Protein AF-A0A415ZN31-F1 (afdb_monomer_lite)

Radius of gyration: 28.99 Å; chains: 1; bounding box: 73×72×28 Å

Sequence (96 aa):
MNLDGGGSVRKMHENKVVNTPIENRPVDNVFCVYLKEDPLAKLADQNEIASWARPYVEKMVVSGIMQGDANGKFRPKAAVTREELAAVIARVLNKG

Secondary structure (DSSP, 8-state):
--------------S-------TTS--TT---------TTTT-TTGGGS-TTTHHHHHHHHHTTSS---TTS---TTSPPPHHHHHHHHHHHHT--

Structure (mmCIF, N/CA/C/O backbone):
data_AF-A0A415ZN31-F1
#
_entry.id   AF-A0A415ZN31-F1
#
loop_
_atom_site.group_PDB
_atom_site.id
_atom_site.type_symbol
_atom_site.label_atom_id
_atom_site.label_alt_id
_atom_site.label_comp_id
_atom_site.label_asym_id
_atom_site.label_entity_id
_atom_site.label_seq_id
_atom_site.pdbx_PDB_ins_code
_atom_site.Cartn_x
_atom_site.Cartn_y
_atom_site.Cartn_z
_atom_site.occupancy
_atom_site.B_iso_or_equiv
_atom_site.auth_seq_id
_atom_site.auth_comp_id
_atom_site.auth_asym_id
_atom_site.auth_atom_id
_atom_site.pdbx_PDB_model_num
ATOM 1 N N . MET A 1 1 ? 56.496 -51.388 -17.789 1.00 43.44 1 MET A N 1
ATOM 2 C CA . MET A 1 1 ? 55.526 -50.446 -17.197 1.00 43.44 1 MET A CA 1
ATOM 3 C C . MET A 1 1 ? 54.190 -50.706 -17.861 1.00 43.44 1 MET A C 1
ATOM 5 O O . MET A 1 1 ? 53.916 -50.151 -18.912 1.00 43.44 1 MET A O 1
ATOM 9 N N . ASN A 1 2 ? 53.431 -51.633 -17.289 1.00 32.69 2 ASN A N 1
ATOM 10 C CA . ASN A 1 2 ? 52.040 -51.879 -17.642 1.00 32.69 2 ASN A CA 1
ATOM 11 C C . ASN A 1 2 ? 51.240 -51.375 -16.442 1.00 32.69 2 ASN A C 1
ATOM 13 O O . ASN A 1 2 ? 51.661 -51.629 -15.319 1.00 32.69 2 ASN A O 1
ATOM 17 N N . LEU A 1 3 ? 50.183 -50.601 -16.679 1.00 49.22 3 LEU A N 1
ATOM 18 C CA . LEU A 1 3 ? 49.244 -50.211 -15.633 1.00 49.22 3 LEU A CA 1
ATOM 19 C C . LEU A 1 3 ? 48.074 -51.191 -15.685 1.00 49.22 3 LEU A C 1
ATOM 21 O O . LEU A 1 3 ? 47.204 -51.134 -16.550 1.00 49.22 3 LEU A O 1
ATOM 25 N N . ASP A 1 4 ? 48.141 -52.138 -14.769 1.00 47.38 4 ASP A N 1
ATOM 26 C CA . ASP A 1 4 ? 47.162 -53.132 -14.371 1.00 47.38 4 ASP A CA 1
ATOM 27 C C . ASP A 1 4 ? 45.923 -52.437 -13.783 1.00 47.38 4 ASP A C 1
ATOM 29 O O . ASP A 1 4 ? 45.829 -52.137 -12.595 1.00 47.38 4 ASP A O 1
ATOM 33 N N . GLY A 1 5 ? 44.946 -52.162 -14.653 1.00 46.19 5 GLY A N 1
ATOM 34 C CA . GLY A 1 5 ? 43.590 -51.786 -14.260 1.00 46.19 5 GLY A CA 1
ATOM 35 C C . GLY A 1 5 ? 42.928 -52.941 -13.512 1.00 46.19 5 GLY A C 1
ATOM 36 O O . GLY A 1 5 ? 42.452 -53.896 -14.125 1.00 46.19 5 GLY A O 1
ATOM 37 N N . GLY A 1 6 ? 42.963 -52.858 -12.182 1.00 41.16 6 GLY A N 1
ATOM 38 C CA . GLY A 1 6 ? 42.448 -53.859 -11.258 1.00 41.16 6 GLY A CA 1
ATOM 39 C C . GLY A 1 6 ? 40.992 -54.249 -11.518 1.00 41.16 6 GLY A C 1
ATOM 40 O O . GLY A 1 6 ? 40.132 -53.414 -11.802 1.00 41.16 6 GLY A O 1
ATOM 41 N N . GLY A 1 7 ? 40.733 -55.553 -11.387 1.00 35.59 7 GLY A N 1
ATOM 42 C CA . GLY A 1 7 ? 39.389 -56.106 -11.267 1.00 35.59 7 GLY A CA 1
ATOM 43 C C . GLY A 1 7 ? 38.710 -55.661 -9.962 1.00 35.59 7 GLY A C 1
ATOM 44 O O . GLY A 1 7 ? 39.201 -54.822 -9.225 1.00 35.59 7 GLY A O 1
ATOM 45 N N . SER A 1 8 ? 37.586 -56.209 -9.542 1.00 43.28 8 SER A N 1
ATOM 46 C CA . SER A 1 8 ? 36.871 -57.395 -9.960 1.00 43.28 8 SER A CA 1
ATOM 47 C C . SER A 1 8 ? 35.534 -57.341 -9.204 1.00 43.28 8 SER A C 1
ATOM 49 O O . SER A 1 8 ? 35.487 -56.872 -8.071 1.00 43.28 8 SER A O 1
ATOM 51 N N . VAL A 1 9 ? 34.492 -57.905 -9.815 1.00 48.38 9 VAL A N 1
ATOM 52 C CA . VAL A 1 9 ? 33.350 -58.585 -9.174 1.00 48.38 9 VAL A CA 1
ATOM 53 C C . VAL A 1 9 ? 32.366 -57.823 -8.261 1.00 48.38 9 VAL A C 1
ATOM 55 O O . VAL A 1 9 ? 32.659 -57.486 -7.124 1.00 48.38 9 VAL A O 1
ATOM 58 N N . ARG A 1 10 ? 31.099 -57.790 -8.709 1.00 53.19 10 ARG A N 1
ATOM 59 C CA . ARG A 1 10 ? 29.923 -58.520 -8.156 1.00 53.19 10 ARG A CA 1
ATOM 60 C C . ARG A 1 10 ? 28.653 -57.668 -8.252 1.00 53.19 10 ARG A C 1
ATOM 62 O O . ARG A 1 10 ? 28.454 -56.726 -7.497 1.00 53.19 10 ARG A O 1
ATOM 69 N N . LYS A 1 11 ? 27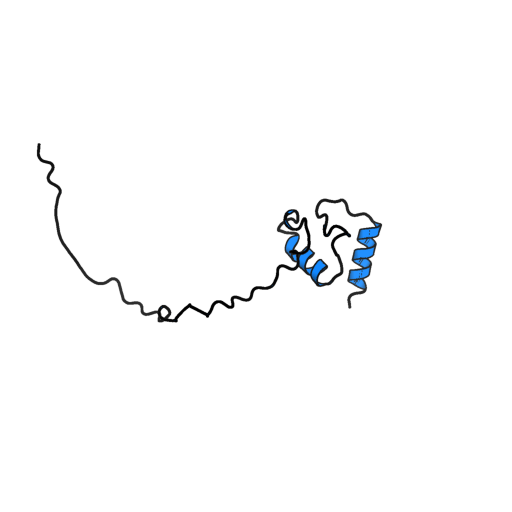.737 -58.090 -9.132 1.00 58.75 11 LYS A N 1
ATOM 70 C CA . LYS A 1 11 ? 26.302 -57.848 -8.947 1.00 58.75 11 LYS A CA 1
ATOM 71 C C . LYS A 1 11 ? 25.865 -58.552 -7.656 1.00 58.75 11 LYS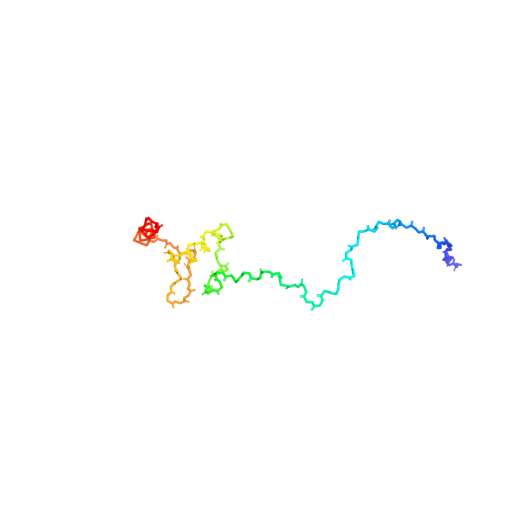 A C 1
ATOM 73 O O . LYS A 1 11 ? 25.978 -59.770 -7.584 1.00 58.75 11 LYS A O 1
ATOM 78 N N . MET A 1 12 ? 25.355 -57.797 -6.691 1.00 38.84 12 MET A N 1
ATOM 79 C CA . MET A 1 12 ? 24.469 -58.244 -5.608 1.00 38.84 12 MET A CA 1
ATOM 80 C C . MET A 1 12 ? 23.515 -57.059 -5.375 1.00 38.84 12 MET A C 1
ATOM 82 O O . MET A 1 12 ? 23.977 -55.952 -5.132 1.00 38.84 12 MET A O 1
ATOM 86 N N . HIS A 1 13 ? 22.262 -57.130 -5.819 1.00 41.47 13 HIS A N 1
ATOM 87 C CA . HIS A 1 13 ? 21.125 -57.649 -5.053 1.00 41.47 13 HIS A CA 1
ATOM 88 C C . HIS A 1 13 ? 20.884 -56.871 -3.745 1.00 41.47 13 HIS A C 1
ATOM 90 O O . HIS A 1 13 ? 21.674 -56.924 -2.813 1.00 41.47 13 HIS A O 1
ATOM 96 N N . GLU A 1 14 ? 19.727 -56.198 -3.761 1.00 55.94 14 GLU A N 1
ATOM 97 C CA . GLU A 1 14 ? 18.895 -55.787 -2.632 1.00 55.94 14 GLU A CA 1
AT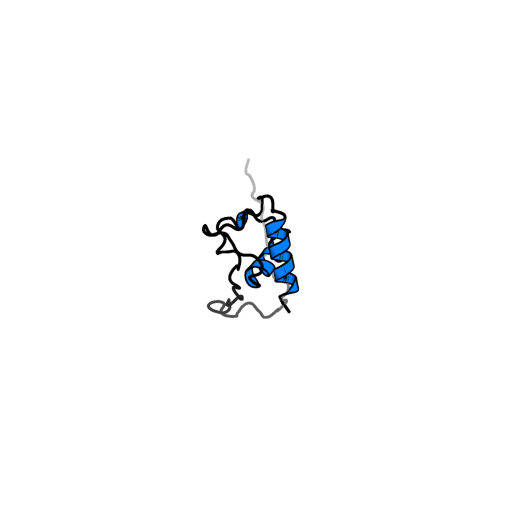OM 98 C C . GLU A 1 14 ? 19.365 -54.601 -1.785 1.00 55.94 14 GLU A C 1
ATOM 100 O O . GLU A 1 14 ? 20.041 -54.731 -0.772 1.00 55.94 14 GLU A O 1
ATOM 105 N N . ASN A 1 15 ? 18.836 -53.424 -2.131 1.00 38.00 15 ASN A N 1
ATOM 106 C CA . ASN A 1 15 ? 18.475 -52.461 -1.102 1.00 38.00 15 ASN A CA 1
ATOM 107 C C . ASN A 1 15 ? 16.953 -52.297 -1.099 1.00 38.00 15 ASN A C 1
ATOM 109 O O . ASN A 1 15 ? 16.379 -51.525 -1.860 1.00 38.00 15 ASN A O 1
ATOM 113 N N . LYS A 1 16 ? 16.343 -53.154 -0.276 1.00 55.00 16 LYS A N 1
ATOM 114 C CA . LYS A 1 16 ? 15.085 -52.988 0.452 1.00 55.00 16 LYS A CA 1
ATOM 115 C C . LYS A 1 16 ? 13.950 -52.310 -0.318 1.00 55.00 16 LYS A C 1
ATOM 117 O O . LYS A 1 16 ? 13.804 -51.091 -0.322 1.00 55.00 16 LYS A O 1
ATOM 122 N N . VAL A 1 17 ? 13.061 -53.149 -0.842 1.00 51.66 17 VAL A N 1
ATOM 123 C CA . VAL A 1 17 ? 11.678 -52.774 -1.135 1.00 51.66 17 VAL A CA 1
ATOM 124 C C . VAL A 1 17 ? 11.055 -52.200 0.143 1.00 51.66 17 VAL A C 1
ATOM 126 O O . VAL A 1 17 ? 10.609 -52.934 1.022 1.00 51.66 17 VAL A O 1
ATOM 129 N N . VAL A 1 18 ? 11.016 -50.877 0.255 1.00 51.25 18 VAL A N 1
ATOM 130 C CA . VAL A 1 18 ? 9.951 -50.194 0.983 1.00 51.25 18 VAL A CA 1
ATOM 131 C C . VAL A 1 18 ? 8.968 -49.705 -0.065 1.00 51.25 18 VAL A C 1
ATOM 133 O O . VAL A 1 18 ? 9.140 -48.664 -0.687 1.00 51.25 18 VAL A O 1
ATOM 136 N N . ASN A 1 19 ? 7.940 -50.519 -0.292 1.00 41.62 19 ASN A N 1
ATOM 137 C CA . ASN A 1 19 ? 6.738 -50.087 -0.980 1.00 41.62 19 ASN A CA 1
ATOM 138 C C . ASN A 1 19 ? 6.118 -48.942 -0.173 1.00 41.62 19 ASN A C 1
ATOM 140 O O . ASN A 1 19 ? 5.411 -49.185 0.803 1.00 41.62 19 ASN A O 1
ATOM 144 N N . THR A 1 20 ? 6.330 -47.701 -0.593 1.00 55.06 20 THR A N 1
ATOM 145 C CA . THR A 1 20 ? 5.300 -46.674 -0.426 1.00 55.06 20 THR A CA 1
ATOM 146 C C . THR A 1 20 ? 4.633 -46.498 -1.786 1.00 55.06 20 THR A C 1
ATOM 148 O O . THR A 1 20 ? 5.250 -45.928 -2.687 1.00 55.06 20 THR A O 1
ATOM 151 N N . PRO A 1 21 ? 3.416 -47.033 -1.998 1.00 55.09 21 PRO A N 1
ATOM 152 C CA . PRO A 1 21 ? 2.768 -46.977 -3.303 1.00 55.09 21 PRO A CA 1
ATOM 153 C C . PRO A 1 21 ? 2.352 -45.542 -3.642 1.00 55.09 21 PRO A C 1
ATOM 155 O O . PRO A 1 21 ? 1.320 -45.082 -3.163 1.00 55.09 21 PRO A O 1
ATOM 158 N N . ILE A 1 22 ? 3.127 -44.828 -4.464 1.00 54.56 22 ILE A N 1
ATOM 159 C CA . ILE A 1 22 ? 2.693 -43.532 -5.025 1.00 54.56 22 ILE A CA 1
ATOM 160 C C . ILE A 1 22 ? 3.239 -43.178 -6.420 1.00 54.56 22 ILE A C 1
ATOM 162 O O . ILE A 1 22 ? 2.788 -42.182 -6.974 1.00 54.56 22 ILE A O 1
ATOM 166 N N . GLU A 1 23 ? 4.126 -43.958 -7.043 1.00 55.66 23 GLU A N 1
ATOM 167 C CA . GLU A 1 23 ? 4.816 -43.494 -8.268 1.00 55.66 23 GLU A CA 1
ATOM 168 C C . GLU A 1 23 ? 4.163 -43.853 -9.608 1.00 55.66 23 GLU A C 1
ATOM 170 O O . GLU A 1 23 ? 4.647 -43.414 -10.644 1.00 55.66 23 GLU A O 1
ATOM 175 N N . ASN A 1 24 ? 3.042 -44.579 -9.627 1.00 52.06 24 ASN A N 1
ATOM 176 C CA . ASN A 1 24 ? 2.360 -44.918 -10.884 1.00 52.06 24 ASN A CA 1
ATOM 177 C C . ASN A 1 24 ? 0.984 -44.259 -11.021 1.00 52.06 24 ASN A C 1
ATOM 179 O O . ASN A 1 24 ? 0.028 -44.864 -11.509 1.00 52.06 24 ASN A O 1
ATOM 183 N N . ARG A 1 25 ? 0.871 -43.002 -10.573 1.00 53.16 25 ARG A N 1
ATOM 184 C CA . ARG A 1 25 ? -0.246 -42.157 -10.994 1.00 53.16 25 ARG A CA 1
ATOM 185 C C . ARG A 1 25 ? 0.160 -41.410 -12.267 1.00 53.16 25 ARG A C 1
ATOM 187 O O . ARG A 1 25 ? 1.182 -40.732 -12.231 1.00 53.16 25 ARG A O 1
ATOM 194 N N . PRO A 1 26 ? -0.599 -41.521 -13.369 1.00 54.22 26 PRO A N 1
ATOM 195 C CA . PRO A 1 26 ? -0.400 -40.669 -14.538 1.00 54.22 26 PRO A CA 1
ATOM 196 C C . PRO A 1 26 ? -0.496 -39.199 -14.087 1.00 54.22 26 PRO A C 1
ATOM 198 O O . PRO A 1 26 ? -1.535 -38.757 -13.594 1.00 54.22 26 PRO A O 1
ATOM 201 N N . VAL A 1 27 ? 0.632 -38.476 -14.117 1.00 57.78 27 VAL A N 1
ATOM 202 C CA . VAL A 1 27 ? 0.734 -37.078 -13.643 1.00 57.78 27 VAL A CA 1
ATOM 203 C C . VAL A 1 27 ? 0.383 -36.060 -14.726 1.00 57.78 27 VAL A C 1
ATOM 205 O O . VAL A 1 27 ? 0.536 -34.861 -14.518 1.00 57.78 27 VAL A O 1
ATOM 208 N N . ASP A 1 28 ? -0.125 -36.500 -15.871 1.00 57.44 28 ASP A N 1
ATOM 209 C CA . ASP A 1 28 ? -0.415 -35.649 -17.020 1.00 57.44 28 ASP A CA 1
ATOM 210 C C . ASP A 1 28 ? -1.659 -34.765 -16.856 1.00 57.44 28 ASP A C 1
ATOM 212 O O . ASP A 1 28 ? -1.942 -33.987 -17.757 1.00 57.44 28 ASP A O 1
ATOM 216 N N . ASN A 1 29 ? -2.360 -34.777 -15.708 1.00 51.38 29 ASN A N 1
ATOM 217 C CA . ASN A 1 29 ? -3.368 -33.741 -15.426 1.00 51.38 29 ASN A CA 1
ATOM 218 C C . ASN A 1 29 ? -3.753 -33.517 -13.944 1.00 51.38 29 ASN A C 1
ATOM 220 O O . ASN A 1 29 ? -4.843 -33.026 -13.653 1.00 51.38 29 ASN A O 1
ATOM 224 N N . VAL A 1 30 ? -2.880 -33.835 -12.977 1.00 53.34 30 VAL A N 1
ATOM 225 C CA . VAL A 1 30 ? -3.157 -33.633 -11.529 1.00 53.34 30 VAL A CA 1
ATOM 226 C C . VAL A 1 30 ? -2.275 -32.533 -10.928 1.00 53.34 30 VAL A C 1
ATOM 228 O O . VAL A 1 30 ? -1.754 -32.651 -9.823 1.00 53.34 30 VAL A O 1
ATOM 231 N N . PHE A 1 31 ? -2.117 -31.426 -11.651 1.00 53.25 31 PHE A N 1
ATOM 232 C CA . PHE A 1 31 ? -1.505 -30.210 -11.112 1.00 53.25 31 PHE A CA 1
ATOM 233 C C . PHE A 1 31 ? -2.410 -28.997 -11.323 1.00 53.25 31 PHE A C 1
ATOM 235 O O . PHE A 1 31 ? -1.984 -27.946 -11.784 1.00 53.25 31 PHE A O 1
ATOM 242 N N . CYS A 1 32 ? -3.668 -29.098 -10.897 1.00 49.53 32 CYS A N 1
ATOM 243 C CA . CYS A 1 32 ? -4.362 -27.908 -10.410 1.00 49.53 32 CYS A CA 1
ATOM 244 C C . CYS A 1 32 ? -3.832 -27.586 -9.004 1.00 49.53 32 CYS A C 1
ATOM 246 O O . CYS A 1 32 ? -4.568 -27.637 -8.020 1.00 49.53 32 CYS A O 1
ATOM 248 N N . VAL A 1 33 ? -2.532 -27.294 -8.879 1.00 53.72 33 VAL A N 1
ATOM 249 C CA . VAL A 1 33 ? -2.051 -26.579 -7.697 1.00 53.72 33 VAL A CA 1
ATOM 250 C C . VAL A 1 33 ? -2.654 -25.195 -7.800 1.00 53.72 33 VAL A C 1
ATOM 252 O O . VAL A 1 33 ? -2.273 -24.420 -8.665 1.00 53.72 33 VAL A O 1
ATOM 255 N N . TYR A 1 34 ? -3.665 -24.960 -6.966 1.00 55.50 34 TYR A N 1
ATOM 256 C CA . TYR A 1 34 ? -4.336 -23.691 -6.710 1.00 55.50 34 TYR A CA 1
ATOM 257 C C . TYR A 1 34 ? -3.450 -22.472 -7.019 1.00 55.50 34 TYR A C 1
ATOM 259 O O . TYR A 1 34 ? -2.710 -21.993 -6.158 1.00 55.50 34 TYR A O 1
ATOM 267 N N . LEU A 1 35 ? -3.549 -21.945 -8.240 1.00 58.00 35 LEU A N 1
ATOM 268 C CA . LEU A 1 35 ? -2.936 -20.676 -8.609 1.00 58.00 35 LEU A CA 1
ATOM 269 C C . LEU A 1 35 ? -3.848 -19.570 -8.068 1.00 58.00 35 LEU A C 1
ATOM 271 O O . LEU A 1 35 ? -4.806 -19.172 -8.726 1.00 58.00 35 LEU A O 1
ATOM 275 N N . LYS A 1 36 ? -3.601 -19.098 -6.839 1.00 66.50 36 LYS A N 1
ATOM 276 C CA . LYS A 1 36 ? -4.136 -17.791 -6.436 1.00 66.50 36 LYS A CA 1
ATOM 277 C C . LYS A 1 36 ? -3.381 -16.735 -7.234 1.00 66.50 36 LYS A C 1
ATOM 279 O O . LYS A 1 36 ? -2.159 -16.666 -7.139 1.00 66.50 36 LYS A O 1
ATOM 284 N N . GLU A 1 37 ? -4.109 -15.954 -8.026 1.00 80.75 37 GLU A N 1
ATOM 285 C CA . GLU A 1 37 ? -3.551 -14.800 -8.731 1.00 80.75 37 GLU A CA 1
ATOM 286 C C . GLU A 1 37 ? -2.860 -13.868 -7.726 1.00 80.75 37 GLU A C 1
ATOM 288 O O . GLU A 1 37 ? -3.390 -13.633 -6.636 1.00 80.75 37 GLU A O 1
ATOM 293 N N . ASP A 1 38 ? -1.678 -13.356 -8.079 1.00 88.50 38 ASP A N 1
ATOM 294 C CA . ASP A 1 38 ? -0.967 -12.384 -7.250 1.00 88.50 38 ASP A CA 1
ATOM 295 C C . ASP A 1 38 ? -1.767 -11.070 -7.232 1.00 88.50 38 ASP A C 1
ATOM 297 O O . ASP A 1 38 ? -1.861 -10.393 -8.263 1.00 88.50 38 ASP A O 1
ATOM 301 N N . PRO A 1 39 ? -2.350 -10.673 -6.086 1.00 88.19 39 PRO A N 1
ATOM 302 C CA . PRO A 1 39 ? -3.173 -9.473 -6.019 1.00 88.19 39 PRO A CA 1
ATOM 303 C C . PRO A 1 39 ? -2.363 -8.193 -6.259 1.00 88.19 39 PRO A C 1
ATOM 305 O O . PRO A 1 39 ? -2.950 -7.152 -6.562 1.00 88.19 39 PRO A O 1
ATOM 308 N N . LEU A 1 40 ? -1.031 -8.251 -6.147 1.00 92.88 40 LEU A N 1
ATOM 309 C CA . LEU A 1 40 ? -0.149 -7.121 -6.415 1.00 92.88 40 LEU A CA 1
ATOM 310 C C . LEU A 1 40 ? 0.294 -7.039 -7.876 1.00 92.88 40 LEU A C 1
ATOM 312 O O . LEU A 1 40 ? 0.846 -6.009 -8.248 1.00 92.88 40 LEU A O 1
ATOM 316 N N . ALA A 1 41 ? -0.022 -8.029 -8.724 1.00 92.06 41 ALA A N 1
ATOM 317 C CA . ALA A 1 41 ? 0.416 -8.078 -10.125 1.00 92.06 41 ALA A CA 1
ATOM 318 C C . ALA A 1 41 ? 0.024 -6.839 -10.949 1.00 92.06 41 ALA A C 1
ATOM 320 O O . ALA A 1 41 ? 0.668 -6.523 -11.947 1.00 92.06 41 ALA A O 1
ATOM 321 N N . LYS A 1 42 ? -1.031 -6.129 -10.530 1.00 90.06 42 LYS A N 1
ATOM 322 C CA . LYS A 1 42 ? -1.508 -4.886 -11.157 1.00 90.06 42 LYS A CA 1
ATOM 323 C C . LYS A 1 42 ? -0.674 -3.655 -10.789 1.00 90.06 42 LYS A C 1
ATOM 325 O O . LYS A 1 42 ? -0.856 -2.607 -11.402 1.00 90.06 42 LYS A O 1
ATOM 330 N N . LEU A 1 43 ? 0.197 -3.758 -9.787 1.00 95.12 43 LEU A N 1
ATOM 331 C CA . LEU A 1 43 ? 1.046 -2.672 -9.319 1.00 95.12 43 LEU A CA 1
ATOM 332 C C . LEU A 1 43 ? 2.392 -2.716 -10.048 1.00 95.12 43 LEU A C 1
ATOM 334 O O . LEU A 1 43 ? 3.154 -3.676 -9.932 1.00 95.12 43 LEU A O 1
ATOM 338 N N . ALA A 1 44 ? 2.712 -1.650 -10.776 1.00 96.44 44 ALA A N 1
ATOM 339 C CA . ALA A 1 44 ? 3.909 -1.555 -11.609 1.00 96.44 44 ALA A CA 1
ATOM 340 C C . ALA A 1 44 ? 5.223 -1.614 -10.805 1.00 96.44 44 ALA A C 1
ATOM 342 O O . ALA A 1 44 ? 6.257 -2.011 -11.335 1.00 96.44 44 ALA A O 1
ATOM 343 N N . ASP A 1 45 ? 5.191 -1.236 -9.528 1.00 96.56 45 ASP A N 1
ATOM 344 C CA . ASP A 1 45 ? 6.328 -1.199 -8.604 1.00 96.56 45 ASP A CA 1
ATOM 345 C C . ASP A 1 45 ? 6.213 -2.234 -7.470 1.00 96.56 45 ASP A C 1
ATOM 347 O O . ASP A 1 45 ? 6.862 -2.106 -6.432 1.00 96.56 45 ASP A O 1
ATOM 351 N N . GLN A 1 46 ? 5.433 -3.302 -7.671 1.00 95.06 46 GLN A N 1
ATOM 352 C CA . GLN A 1 46 ? 5.265 -4.387 -6.692 1.00 95.06 46 GLN A CA 1
ATOM 353 C C . GLN A 1 46 ? 6.588 -5.008 -6.210 1.00 95.06 46 GLN A C 1
ATOM 355 O O . GLN A 1 46 ? 6.691 -5.446 -5.066 1.00 95.06 46 GLN A O 1
ATOM 360 N N . ASN A 1 47 ? 7.617 -5.009 -7.061 1.00 95.75 47 ASN A N 1
ATOM 361 C CA . ASN A 1 47 ? 8.946 -5.538 -6.740 1.00 95.75 47 ASN A CA 1
ATOM 362 C C . ASN A 1 47 ? 9.741 -4.630 -5.788 1.00 95.75 47 ASN A C 1
ATOM 364 O O . ASN A 1 47 ? 10.768 -5.040 -5.257 1.00 95.75 47 ASN A O 1
ATOM 368 N N . GLU A 1 48 ? 9.287 -3.395 -5.566 1.00 97.19 48 GLU A N 1
ATOM 369 C CA . GLU A 1 48 ? 9.895 -2.462 -4.618 1.00 97.19 48 GLU A CA 1
ATOM 370 C C . GLU A 1 48 ? 9.307 -2.579 -3.206 1.00 97.19 48 GLU A C 1
ATOM 372 O O . GLU A 1 48 ? 9.820 -1.956 -2.272 1.00 97.19 48 GLU A O 1
ATOM 377 N N . ILE A 1 49 ? 8.241 -3.367 -3.037 1.00 96.69 49 ILE A N 1
ATOM 378 C CA . ILE A 1 49 ? 7.625 -3.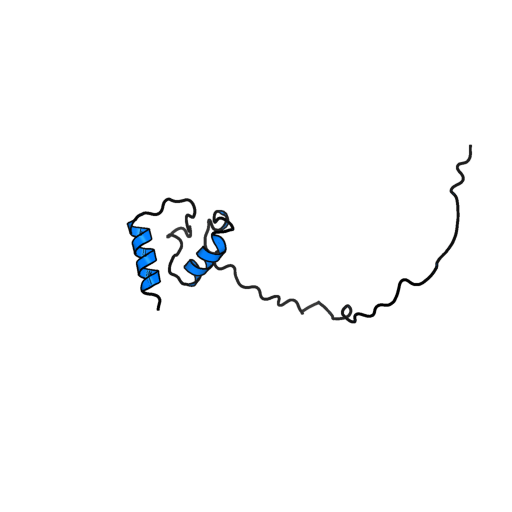632 -1.739 1.00 96.69 49 ILE A CA 1
ATOM 379 C C . ILE A 1 49 ? 8.541 -4.572 -0.959 1.00 96.69 49 ILE A C 1
ATOM 381 O O . ILE A 1 49 ? 8.864 -5.672 -1.406 1.00 96.69 49 ILE A O 1
ATOM 385 N N . ALA A 1 50 ? 8.942 -4.152 0.239 1.00 96.50 50 ALA A N 1
ATOM 386 C CA . ALA A 1 50 ? 9.757 -4.987 1.108 1.00 96.50 50 ALA A CA 1
ATOM 387 C C . ALA A 1 50 ? 9.035 -6.303 1.446 1.00 96.50 50 ALA A C 1
ATOM 389 O O . ALA A 1 50 ? 7.834 -6.304 1.723 1.00 96.50 50 ALA A O 1
ATOM 390 N N . SER A 1 51 ? 9.769 -7.418 1.500 1.00 94.69 51 SER A N 1
ATOM 391 C CA . SER A 1 51 ? 9.185 -8.753 1.712 1.00 94.69 51 SER A CA 1
ATOM 392 C C . SER A 1 51 ? 8.345 -8.852 2.988 1.00 94.69 51 SER A C 1
ATOM 394 O O . SER A 1 51 ? 7.327 -9.536 3.005 1.00 94.69 51 SER A O 1
ATOM 396 N N . TRP A 1 52 ? 8.732 -8.128 4.044 1.00 96.19 52 TRP A N 1
ATOM 397 C CA . TRP A 1 52 ? 7.969 -8.064 5.293 1.00 96.19 52 TRP A CA 1
ATOM 398 C C . TRP A 1 52 ? 6.651 -7.286 5.148 1.00 96.19 52 TRP A C 1
ATOM 400 O O . TRP A 1 52 ? 5.683 -7.600 5.833 1.00 96.19 52 TRP A O 1
ATOM 410 N N . ALA A 1 53 ? 6.603 -6.276 4.274 1.00 95.94 53 ALA A N 1
ATOM 411 C CA . ALA A 1 53 ? 5.444 -5.406 4.065 1.00 95.94 53 ALA A CA 1
ATOM 412 C C . ALA A 1 53 ? 4.417 -6.054 3.134 1.00 95.94 53 ALA A C 1
ATOM 414 O O . ALA A 1 53 ? 3.216 -5.810 3.255 1.00 95.94 53 ALA A O 1
ATOM 415 N N . ARG A 1 54 ? 4.893 -6.910 2.228 1.00 95.38 54 ARG A N 1
ATOM 416 C CA . ARG A 1 54 ? 4.099 -7.584 1.205 1.00 95.38 54 ARG A CA 1
ATOM 417 C C . ARG A 1 54 ? 2.785 -8.197 1.720 1.00 95.38 54 ARG A C 1
ATOM 419 O O . ARG A 1 54 ? 1.746 -7.783 1.211 1.00 95.38 54 ARG A O 1
ATOM 426 N N . PRO A 1 55 ? 2.757 -9.063 2.756 1.00 94.38 55 PRO A N 1
ATOM 427 C CA . PRO A 1 55 ? 1.499 -9.663 3.220 1.00 94.38 55 PRO A CA 1
ATOM 428 C C . PRO A 1 55 ? 0.485 -8.641 3.763 1.00 94.38 55 PRO A C 1
ATOM 430 O O . PRO A 1 55 ? -0.717 -8.911 3.795 1.00 94.38 55 PRO A O 1
ATOM 433 N N . TYR A 1 56 ? 0.940 -7.466 4.205 1.00 94.50 56 TYR A N 1
ATOM 434 C CA . TYR A 1 56 ? 0.065 -6.392 4.677 1.00 94.50 56 TYR A CA 1
ATOM 435 C C . TYR A 1 56 ? -0.471 -5.559 3.516 1.00 94.50 56 TYR A C 1
ATOM 437 O O . TYR A 1 56 ? -1.669 -5.278 3.470 1.00 94.50 56 TYR A O 1
ATOM 445 N N . VAL A 1 57 ? 0.392 -5.225 2.553 1.00 95.06 57 VAL A N 1
ATOM 446 C CA . VAL A 1 57 ? -0.005 -4.508 1.334 1.00 95.06 57 VAL A CA 1
ATOM 447 C C . VAL A 1 57 ? -1.018 -5.331 0.543 1.00 95.06 57 VAL A C 1
ATOM 449 O O . VAL A 1 57 ? -2.049 -4.796 0.149 1.00 95.06 57 VAL A O 1
ATOM 452 N N . GLU A 1 58 ? -0.806 -6.641 0.408 1.00 94.62 58 GLU A N 1
ATOM 453 C CA . GLU A 1 58 ? -1.762 -7.565 -0.217 1.00 94.62 58 GLU A CA 1
ATOM 454 C C . GLU A 1 58 ? -3.151 -7.454 0.413 1.00 94.62 58 GLU A C 1
ATOM 456 O O . GLU A 1 58 ? -4.139 -7.231 -0.286 1.00 94.62 58 GLU A O 1
ATOM 461 N N . LYS A 1 59 ? -3.241 -7.524 1.745 1.00 93.25 59 LYS A N 1
ATOM 462 C CA . LYS A 1 59 ? -4.521 -7.385 2.453 1.00 93.25 59 LYS A CA 1
ATOM 463 C C . LYS A 1 59 ? -5.151 -6.011 2.241 1.00 93.25 59 LYS A C 1
ATOM 465 O O . LYS A 1 59 ? -6.363 -5.924 2.051 1.00 93.25 59 LYS A O 1
ATOM 470 N N . MET A 1 60 ? -4.365 -4.938 2.264 1.00 93.31 60 MET A N 1
ATOM 471 C CA . MET A 1 60 ? -4.870 -3.575 2.064 1.00 93.31 60 MET A CA 1
ATOM 472 C C . MET A 1 60 ? -5.378 -3.335 0.638 1.00 93.31 60 MET A C 1
ATOM 474 O O . MET A 1 60 ? -6.395 -2.663 0.467 1.00 93.31 60 MET A O 1
ATOM 478 N N . VAL A 1 61 ? -4.717 -3.919 -0.362 1.00 93.75 61 VAL A N 1
ATOM 479 C CA . VAL A 1 61 ? -5.100 -3.828 -1.778 1.00 93.75 61 VAL A CA 1
ATOM 480 C C . VAL A 1 61 ? -6.330 -4.678 -2.067 1.00 93.75 61 VAL A C 1
ATOM 482 O O . VAL A 1 61 ? -7.296 -4.174 -2.633 1.00 93.75 61 VAL A O 1
ATOM 485 N N . VAL A 1 62 ? -6.358 -5.931 -1.606 1.00 92.00 62 VAL A N 1
ATOM 486 C CA . VAL A 1 62 ? -7.520 -6.825 -1.769 1.00 92.00 62 VAL A CA 1
ATOM 487 C C . VAL A 1 62 ? -8.749 -6.270 -1.055 1.00 92.00 62 VAL A C 1
ATOM 489 O O . VAL A 1 62 ? -9.862 -6.350 -1.566 1.00 92.00 62 VAL A O 1
ATOM 492 N N . SER A 1 63 ? -8.558 -5.666 0.118 1.00 91.81 63 SER A N 1
ATOM 493 C CA . SER A 1 63 ? -9.641 -4.990 0.829 1.00 91.81 63 SER A CA 1
ATOM 494 C C . SER A 1 63 ? -10.027 -3.655 0.183 1.00 91.81 63 SER A C 1
ATOM 496 O O . SER A 1 63 ? -11.070 -3.109 0.522 1.00 91.81 63 SER A O 1
ATOM 498 N N . GLY A 1 64 ? -9.241 -3.098 -0.740 1.00 91.62 64 GLY A N 1
ATOM 499 C CA . GLY A 1 64 ? -9.514 -1.806 -1.378 1.00 91.62 64 GLY A CA 1
ATOM 500 C C . GLY A 1 64 ? -9.324 -0.591 -0.462 1.00 91.62 64 GLY A C 1
ATOM 501 O O . GLY A 1 64 ? -9.743 0.510 -0.816 1.00 91.62 64 GLY A O 1
ATOM 502 N N . ILE A 1 65 ? -8.711 -0.770 0.715 1.00 93.38 65 ILE A N 1
ATOM 503 C CA . ILE A 1 65 ? -8.374 0.317 1.654 1.00 93.38 65 ILE A CA 1
ATOM 504 C C . ILE A 1 65 ? -7.305 1.230 1.040 1.00 93.38 65 ILE A C 1
ATOM 506 O O . ILE A 1 65 ? -7.392 2.461 1.137 1.00 93.38 65 ILE A O 1
ATOM 510 N N . MET A 1 66 ? -6.324 0.616 0.378 1.00 93.56 66 MET A N 1
ATOM 511 C CA . MET A 1 66 ? -5.282 1.284 -0.396 1.00 93.56 66 MET A CA 1
ATOM 512 C C . MET A 1 66 ? -5.258 0.728 -1.815 1.00 93.56 66 MET A C 1
ATOM 514 O O . MET A 1 66 ? -5.531 -0.448 -2.033 1.00 93.56 66 MET A O 1
ATOM 518 N N . GLN A 1 67 ? -4.942 1.585 -2.779 1.00 90.81 67 GLN A N 1
ATOM 519 C CA . GLN A 1 67 ? -4.864 1.257 -4.200 1.00 90.81 67 GLN A CA 1
ATOM 520 C C . GLN A 1 67 ? -3.662 1.991 -4.798 1.00 90.81 67 GLN A C 1
ATOM 522 O O . GLN A 1 67 ? -3.173 2.955 -4.206 1.00 90.81 67 GLN A O 1
ATOM 527 N N . GLY A 1 68 ? -3.183 1.519 -5.948 1.00 92.00 68 GLY A N 1
ATOM 528 C CA . GLY A 1 68 ? -2.159 2.235 -6.703 1.00 92.00 68 GLY A CA 1
ATOM 529 C C . GLY A 1 68 ? -2.666 3.583 -7.221 1.00 92.00 68 GLY A C 1
ATOM 530 O O . GLY A 1 68 ? -3.869 3.840 -7.274 1.00 92.00 68 GLY A O 1
ATOM 531 N N . ASP A 1 69 ? -1.733 4.445 -7.604 1.00 92.69 69 ASP A N 1
ATOM 532 C CA . ASP A 1 69 ? -2.030 5.712 -8.263 1.00 92.69 69 ASP A CA 1
ATOM 533 C C . ASP A 1 69 ? -2.561 5.511 -9.698 1.00 92.69 69 ASP A C 1
ATOM 535 O O . ASP A 1 69 ? -2.682 4.392 -10.200 1.00 92.69 69 ASP A O 1
ATOM 539 N N . ALA A 1 70 ? -2.850 6.614 -10.395 1.00 92.38 70 ALA A N 1
ATOM 540 C CA . ALA A 1 70 ? -3.324 6.581 -11.782 1.00 92.38 70 ALA A CA 1
ATOM 541 C C . ALA A 1 70 ? -2.341 5.914 -12.771 1.00 92.38 70 ALA A C 1
ATOM 543 O O . ALA A 1 70 ? -2.750 5.508 -13.855 1.00 92.38 70 ALA A O 1
ATOM 544 N N . ASN A 1 71 ? -1.063 5.784 -12.402 1.00 94.12 71 ASN A N 1
ATOM 545 C CA . ASN A 1 71 ? -0.036 5.100 -13.190 1.00 94.12 71 ASN A CA 1
ATOM 546 C C . ASN A 1 71 ? 0.143 3.633 -12.764 1.00 94.12 71 ASN A C 1
ATOM 548 O O . ASN A 1 71 ? 1.084 2.975 -13.209 1.00 94.12 71 ASN A O 1
ATOM 552 N N . GLY A 1 72 ? -0.711 3.129 -11.870 1.00 93.94 72 GLY A N 1
ATOM 553 C CA . GLY A 1 72 ? -0.633 1.777 -11.336 1.00 93.94 72 GLY A CA 1
ATOM 554 C C . GLY A 1 72 ? 0.521 1.565 -10.357 1.00 93.94 72 GLY A C 1
ATOM 555 O O . GLY A 1 72 ? 0.953 0.432 -10.198 1.00 93.94 72 GLY A O 1
ATOM 556 N N . LYS A 1 73 ? 1.058 2.605 -9.708 1.00 96.25 73 LYS A N 1
ATOM 557 C CA . LYS A 1 73 ? 2.143 2.471 -8.716 1.00 96.25 73 LYS A CA 1
ATOM 558 C C . LYS A 1 73 ? 1.629 2.561 -7.285 1.00 96.25 73 LYS A C 1
ATOM 560 O O . LYS A 1 73 ? 0.825 3.435 -6.973 1.00 96.25 73 LYS A O 1
ATOM 565 N N . PHE A 1 74 ? 2.134 1.708 -6.398 1.00 95.75 74 PHE A N 1
ATOM 566 C CA . PHE A 1 74 ? 1.867 1.755 -4.956 1.00 95.75 74 PHE A CA 1
ATOM 567 C C . PHE A 1 74 ? 2.779 2.739 -4.213 1.00 95.75 74 PHE A C 1
ATOM 569 O O . PHE A 1 74 ? 2.386 3.298 -3.196 1.00 95.75 74 PHE A O 1
ATOM 576 N N . ARG A 1 75 ? 3.983 2.982 -4.740 1.00 95.94 75 ARG A N 1
ATOM 577 C CA . ARG A 1 75 ? 5.014 3.879 -4.202 1.00 95.94 75 ARG A CA 1
ATOM 578 C C . ARG A 1 75 ? 5.482 3.499 -2.786 1.00 95.94 75 ARG A C 1
ATOM 580 O O . ARG A 1 75 ? 5.492 4.352 -1.901 1.00 95.94 75 ARG A O 1
ATOM 587 N N . PRO A 1 76 ? 5.960 2.261 -2.550 1.00 94.88 76 PRO A N 1
ATOM 588 C CA . PRO A 1 76 ? 6.288 1.764 -1.204 1.00 94.88 76 PRO A CA 1
ATOM 589 C C . PRO A 1 76 ? 7.414 2.528 -0.488 1.00 94.88 76 PRO A C 1
ATOM 591 O O . PRO A 1 76 ? 7.556 2.412 0.726 1.00 94.88 76 PRO A O 1
ATOM 594 N N . LYS A 1 77 ? 8.231 3.284 -1.231 1.00 95.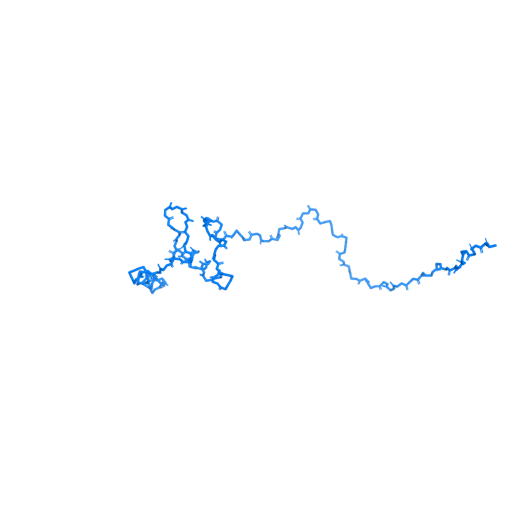81 77 LYS A N 1
ATOM 595 C CA . LYS A 1 77 ? 9.348 4.086 -0.705 1.00 95.81 77 LYS A CA 1
ATOM 596 C C . LYS A 1 77 ? 9.027 5.577 -0.589 1.00 95.81 77 LYS A C 1
ATOM 598 O O . LYS A 1 77 ? 9.872 6.338 -0.125 1.00 95.81 77 LYS A O 1
ATOM 603 N N . ALA A 1 78 ? 7.859 6.014 -1.058 1.00 95.06 78 ALA A N 1
ATOM 604 C CA . ALA A 1 78 ? 7.464 7.409 -0.946 1.00 95.06 78 ALA A CA 1
ATOM 605 C C . ALA A 1 78 ? 7.092 7.741 0.504 1.00 95.06 78 ALA A C 1
ATOM 607 O O . ALA A 1 78 ? 6.545 6.909 1.229 1.00 95.06 78 ALA A O 1
ATOM 608 N N . ALA A 1 79 ? 7.384 8.973 0.920 1.00 94.81 79 ALA A N 1
ATOM 609 C CA . ALA A 1 79 ? 6.904 9.475 2.196 1.00 94.81 79 ALA A CA 1
ATOM 610 C C . ALA A 1 79 ? 5.376 9.590 2.159 1.00 94.81 79 ALA A C 1
ATOM 612 O O . ALA A 1 79 ? 4.815 10.107 1.195 1.00 94.81 79 ALA A O 1
ATOM 613 N N . VAL A 1 80 ? 4.726 9.124 3.222 1.00 92.56 80 VAL A N 1
ATOM 614 C CA . VAL A 1 80 ? 3.277 9.243 3.391 1.00 92.56 80 VAL A CA 1
ATOM 615 C C . VAL A 1 80 ? 2.959 10.593 4.024 1.00 92.56 80 VAL A C 1
ATOM 617 O O . VAL A 1 80 ? 3.562 10.969 5.033 1.00 92.56 80 VAL A O 1
ATOM 620 N N . THR A 1 81 ? 2.007 11.323 3.449 1.00 95.06 81 THR A N 1
ATOM 621 C CA . THR A 1 81 ? 1.513 12.581 4.026 1.00 95.06 81 THR A CA 1
ATOM 622 C C . THR A 1 81 ? 0.546 12.322 5.184 1.00 95.06 81 THR A C 1
ATOM 624 O O . THR A 1 81 ? -0.037 11.242 5.320 1.00 95.06 81 THR A O 1
ATOM 627 N N . ARG A 1 82 ? 0.349 13.319 6.054 1.00 95.75 82 ARG A N 1
ATOM 628 C CA . ARG A 1 82 ? -0.568 13.179 7.200 1.00 95.75 82 ARG A CA 1
ATOM 629 C C . ARG A 1 82 ? -2.007 12.988 6.729 1.00 95.75 82 ARG A C 1
ATOM 631 O O . ARG A 1 82 ? -2.760 12.242 7.348 1.00 95.75 82 ARG A O 1
ATOM 638 N N . GLU A 1 83 ? -2.360 13.641 5.632 1.00 95.19 83 GLU A N 1
ATOM 639 C CA . GLU A 1 83 ? -3.658 13.584 4.978 1.00 95.19 83 GLU A CA 1
ATOM 640 C C . GLU A 1 83 ? -3.929 12.183 4.418 1.00 95.19 83 GLU A C 1
ATOM 642 O O . GLU A 1 83 ? -4.989 11.610 4.676 1.00 95.19 83 GLU A O 1
ATOM 647 N N . GLU A 1 84 ? -2.959 11.589 3.719 1.00 91.81 84 GLU A N 1
ATOM 648 C CA . GLU A 1 84 ? -3.074 10.220 3.202 1.00 91.81 84 GLU A CA 1
ATOM 649 C C . GLU A 1 84 ? -3.190 9.201 4.335 1.00 91.81 84 GLU A C 1
ATOM 651 O O . GLU A 1 84 ? -4.062 8.331 4.294 1.00 91.81 84 GLU A O 1
ATOM 656 N N . LEU A 1 85 ? -2.361 9.329 5.376 1.00 94.56 85 LEU A N 1
ATOM 657 C CA . LEU A 1 85 ? -2.425 8.438 6.532 1.00 94.56 85 LEU A CA 1
ATOM 658 C C . LEU A 1 85 ? -3.787 8.527 7.234 1.00 94.56 85 LEU A C 1
ATOM 660 O O . LEU A 1 85 ? -4.393 7.496 7.532 1.00 94.56 85 LEU A O 1
ATOM 664 N N . ALA A 1 86 ? -4.295 9.740 7.466 1.00 96.25 86 ALA A N 1
ATOM 665 C CA . ALA A 1 86 ? -5.603 9.950 8.079 1.00 96.25 86 ALA A CA 1
ATOM 666 C C . ALA A 1 86 ? -6.731 9.333 7.238 1.00 96.25 86 ALA A C 1
ATOM 668 O O . ALA A 1 86 ? -7.613 8.667 7.783 1.00 96.25 86 ALA A O 1
ATOM 669 N N . ALA A 1 87 ? -6.678 9.485 5.911 1.00 94.06 87 ALA A N 1
ATOM 670 C CA . ALA A 1 87 ? -7.649 8.882 5.004 1.00 94.06 87 ALA A CA 1
ATOM 671 C C . ALA A 1 87 ? -7.618 7.346 5.054 1.00 94.06 87 ALA A C 1
ATOM 673 O O . ALA A 1 87 ? -8.675 6.711 5.073 1.00 94.06 87 ALA A O 1
ATOM 674 N N . VAL A 1 88 ? -6.429 6.737 5.110 1.00 93.94 88 VAL A N 1
ATOM 675 C CA . VAL A 1 88 ? -6.281 5.280 5.250 1.00 93.94 88 VAL A CA 1
ATOM 676 C C . VAL A 1 88 ? -6.885 4.803 6.569 1.00 93.94 88 VAL A C 1
ATOM 678 O O . VAL A 1 88 ? -7.700 3.882 6.557 1.00 93.94 88 VAL A O 1
ATOM 681 N N . ILE A 1 89 ? -6.561 5.454 7.689 1.00 95.06 89 ILE A N 1
ATOM 682 C CA . ILE A 1 89 ? -7.108 5.101 9.009 1.00 95.06 89 ILE A CA 1
ATOM 683 C C . ILE A 1 89 ? -8.636 5.216 9.012 1.00 95.06 89 ILE A C 1
ATOM 685 O O . ILE A 1 89 ? -9.316 4.289 9.447 1.00 95.06 89 ILE A O 1
ATOM 689 N N . ALA A 1 90 ? -9.192 6.301 8.470 1.00 95.38 90 ALA A N 1
ATOM 690 C CA . ALA A 1 90 ? -10.639 6.485 8.382 1.00 95.38 90 ALA A CA 1
ATOM 691 C C . ALA A 1 90 ? -11.318 5.361 7.579 1.00 95.38 90 ALA A C 1
ATOM 693 O O . ALA A 1 90 ? -12.351 4.839 7.993 1.00 95.38 90 ALA A O 1
ATOM 694 N N . ARG A 1 91 ? -10.724 4.933 6.456 1.00 94.50 91 ARG A N 1
ATOM 695 C CA . ARG A 1 91 ? -11.238 3.800 5.666 1.00 94.50 91 ARG A CA 1
ATOM 696 C C . ARG A 1 91 ? -11.176 2.484 6.427 1.00 94.50 91 ARG A C 1
ATOM 698 O O . ARG A 1 91 ? -12.105 1.699 6.300 1.00 94.50 91 ARG A O 1
ATOM 705 N N . VAL A 1 92 ? -10.105 2.237 7.184 1.00 93.50 92 VAL A N 1
ATOM 706 C CA . VAL A 1 92 ? -9.968 1.030 8.016 1.00 93.50 92 VAL A CA 1
ATOM 707 C C . VAL A 1 92 ? -11.074 0.990 9.069 1.00 93.50 92 VAL A C 1
ATOM 709 O O . VAL A 1 92 ? -11.750 -0.023 9.193 1.00 93.50 92 VAL A O 1
ATOM 712 N N . LEU A 1 93 ? -11.292 2.095 9.786 1.00 93.62 93 LEU A N 1
ATOM 713 C CA . LEU A 1 93 ? -12.298 2.177 10.850 1.00 93.62 93 LEU A CA 1
ATOM 714 C C . LEU A 1 93 ? -13.734 2.055 10.327 1.00 93.62 93 LEU A C 1
ATOM 716 O O . LEU A 1 93 ? -14.587 1.497 11.007 1.00 93.62 93 LEU A O 1
ATOM 720 N N . ASN A 1 94 ? -13.991 2.534 9.109 1.00 90.56 94 ASN A N 1
ATOM 721 C CA . ASN A 1 94 ? -15.303 2.437 8.468 1.00 90.56 94 ASN A CA 1
ATOM 722 C C . ASN A 1 94 ? -15.548 1.088 7.773 1.00 90.56 94 ASN A C 1
ATOM 724 O O . ASN A 1 94 ? -16.621 0.878 7.210 1.00 90.56 94 ASN A O 1
ATOM 728 N N . LYS A 1 95 ? -14.564 0.184 7.763 1.00 80.06 95 LYS A N 1
ATOM 729 C CA . LYS A 1 95 ? -14.679 -1.141 7.156 1.00 80.06 95 LYS A CA 1
ATOM 730 C C . LYS A 1 95 ? -15.095 -2.157 8.225 1.00 80.06 95 LYS A C 1
ATOM 732 O O . LYS A 1 95 ? -14.257 -2.895 8.735 1.00 80.06 95 LYS A O 1
ATOM 737 N N . GLY A 1 96 ? -16.377 -2.125 8.584 1.00 55.94 96 GLY A N 1
ATOM 738 C CA . GLY A 1 96 ? -17.053 -3.088 9.463 1.00 55.94 96 GLY A CA 1
ATOM 739 C C . GLY A 1 96 ? -17.958 -4.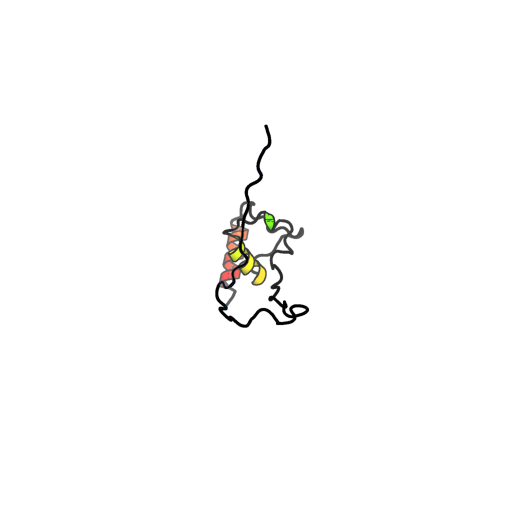009 8.668 1.00 55.94 96 GLY A C 1
ATOM 740 O O . GLY A 1 96 ? -18.734 -3.469 7.849 1.00 55.94 96 GLY A O 1
#

pLDDT: mean 76.95, std 21.63, range [32.69, 97.19]

Foldseek 3Di:
DDDPPDDDDDDDDDDDPPDPPDDPDPPPPPPPPPPDDQLLPQAPCLVVADPVCRVVVSVCSVLVLAFADPVRHRPNPDDDDPVNVVSSVVSVVPPD